Protein 1ZXU (pdb70)

Radius of gyration: 14.44 Å; Cα contacts (8 Å, |Δi|>4): 363; chains: 1; bounding box: 29×38×40 Å

Sequence (160 aa):
GGVVVDPKYCAPYPIDAIVRKDGNFVITDVNGNLLFKVKEPVFGLHDKRVLLDGSGTPVVTLREDRWQVFRGGSTDQRDLLYTVKRTKLDVFLGHNKDKRCDFRVKGSWLERSCVVYAGESDAIVAQHRKGKDNFSVTVYPNVDYAFIASLVVILDDVNR

Secondary structure (DSSP, 8-state):
---SS-GGGB-SS-B--EE-----EEEE-TTS-EEEEEE-SSTT--SEEEEE-TTS-EEEEEE--EEEEEETT---GGGEEEEEE---EEEEETT------SEEEES-TTTT--EEEETTT--EEE--B--B-SB--PBPTTSBHHHHHHHHHHHHHHH-

CATH classification: 2.40.160.200

Nearest PDB structures (foldseek):
  1zxu-assembly1_A  TM=1.006E+00  e=1.203E-30  Arabidopsis thaliana
  5e9u-assembly1_D  TM=3.400E-01  e=1.538E-01  Streptococcus gordonii
  7vfn-assembly2_C  TM=2.938E-01  e=3.466E-01  Staphylococcus aureus subsp. aureus USA300
  7vfm-assembly2_C  TM=3.103E-01  e=2.867E+00  Staphylococcus aureus subsp. aureus USA300
  8r54-assembly1_A  TM=3.069E-01  e=4.190E+00  Mus musculus

B-factor: mean 24.68, std 11.82, range [9.69, 70.12]

GO terms:
  GO:0005829 cytosol (C, HDA)
  GO:0005886 plasma membrane (C, HDA)
  GO:0019904 protein domain specific binding (F, IPI)

Structure (mmCIF, N/CA/C/O backbone):
data_1ZXU
#
_entry.id   1ZXU
#
_cell.length_a   41.066
_cell.length_b   57.499
_cell.length_c   75.359
_cell.angle_alpha   90.00
_cell.angle_beta   90.00
_cell.angle_gamma   90.00
#
_symmetry.space_group_name_H-M   'P 21 21 21'
#
loop_
_entity.id
_entity.type
_entity.pdbx_description
1 polymer 'At5g01750 protein'
2 non-polymer 1,2-ETHANEDIOL
3 water water
#
loop_
_atom_site.group_PDB
_atom_site.id
_atom_site.type_symbol
_atom_site.label_atom_id
_atom_site.label_alt_id
_atom_site.label_comp_id
_atom_site.label_asym_id
_atom_site.label_entity_id
_atom_site.label_seq_id
_atom_site.pdbx_PDB_ins_code
_atom_site.Cartn_x
_atom_site.Cartn_y
_atom_site.Cartn_z
_atom_site.occupancy
_atom_site.B_iso_or_equiv
_atom_site.auth_seq_id
_atom_site.auth_comp_id
_atom_site.auth_asym_id
_atom_site.auth_atom_id
_atom_site.pdbx_PDB_model_num
ATOM 1 N N . GLY A 1 24 ? 17.567 -8.796 15.049 1.00 35.46 24 GLY A N 1
ATOM 2 C CA . GLY A 1 24 ? 16.193 -8.846 14.482 1.00 34.83 24 GLY A CA 1
ATOM 3 C C . GLY A 1 24 ? 15.892 -7.658 13.589 1.00 35.37 24 GLY A C 1
ATOM 4 O O . GLY A 1 24 ? 14.724 -7.418 13.243 1.00 34.71 24 GLY A O 1
ATOM 5 N N . GLY A 1 25 ? 16.933 -6.912 13.218 1.00 34.40 25 GLY A N 1
ATOM 6 C CA . GLY A 1 25 ? 16.750 -5.711 12.396 1.00 34.16 25 GLY A CA 1
ATOM 7 C C . GLY A 1 25 ? 17.009 -5.927 10.900 1.00 33.62 25 GLY A C 1
ATOM 8 O O . GLY A 1 25 ? 16.689 -5.059 10.086 1.00 33.35 25 GLY A O 1
ATOM 9 N N . VAL A 1 26 ? 17.601 -7.056 10.550 1.00 31.40 26 VAL A N 1
ATOM 10 C CA . VAL A 1 26 ? 18.054 -7.313 9.175 1.00 31.19 26 VAL A CA 1
ATOM 11 C C . VAL A 1 26 ? 16.966 -8.092 8.440 1.00 27.36 26 VAL A C 1
ATOM 12 O O . VAL A 1 26 ? 16.459 -9.107 8.945 1.00 27.11 26 VAL A O 1
ATOM 16 N N . VAL A 1 27 ? 16.597 -7.611 7.249 1.00 22.53 27 VAL A N 1
ATOM 17 C CA . VAL A 1 27 ? 15.490 -8.208 6.509 1.00 21.01 27 VAL A CA 1
ATOM 18 C C . VAL A 1 27 ? 15.903 -8.431 5.041 1.00 19.31 27 VAL A C 1
ATOM 19 O O . VAL A 1 27 ? 15.742 -9.547 4.490 1.00 20.77 27 VAL A O 1
ATOM 23 N N . VAL A 1 28 ? 16.468 -7.397 4.458 1.00 16.67 28 VAL A N 1
ATOM 24 C CA . VAL A 1 28 ? 16.851 -7.431 3.046 1.00 16.87 28 VAL A CA 1
ATOM 25 C C . VAL A 1 28 ? 18.303 -7.852 2.929 1.00 19.17 28 VAL A C 1
ATOM 26 O O . VAL A 1 28 ? 18.632 -8.826 2.192 1.00 20.88 28 VAL A O 1
ATOM 30 N N . ASP A 1 29 ? 19.150 -7.150 3.669 1.00 18.95 29 ASP A N 1
ATOM 31 C CA . ASP A 1 29 ? 20.618 -7.349 3.629 1.00 22.40 29 ASP A CA 1
ATOM 32 C C . ASP A 1 29 ? 21.248 -6.602 4.803 1.00 21.71 29 ASP A C 1
ATOM 33 O O . ASP A 1 29 ? 20.964 -5.420 5.026 1.00 19.71 29 ASP A O 1
ATOM 38 N N . PRO A 1 30 ? 22.168 -7.264 5.533 1.00 24.58 30 PRO A N 1
ATOM 39 C CA . PRO A 1 30 ? 22.834 -6.541 6.629 1.00 25.02 30 PRO A CA 1
ATOM 40 C C . PRO A 1 30 ? 23.575 -5.259 6.226 1.00 23.36 30 PRO A C 1
ATOM 41 O O . PRO A 1 30 ? 23.805 -4.411 7.072 1.00 23.67 30 PRO A O 1
ATOM 45 N N . LYS A 1 31 ? 23.924 -5.079 4.954 1.00 24.03 31 LYS A N 1
ATOM 46 C CA . LYS A 1 31 ? 24.568 -3.846 4.528 1.00 24.35 31 LYS A CA 1
ATOM 47 C C . LYS A 1 31 ? 23.665 -2.597 4.626 1.00 26.12 31 LYS A C 1
ATOM 48 O O . LYS A 1 31 ? 24.150 -1.462 4.564 1.00 24.74 31 LYS A O 1
ATOM 54 N N . TYR A 1 32 ? 22.360 -2.831 4.810 1.00 21.52 32 TYR A N 1
ATOM 55 C CA . TYR A 1 32 ? 21.424 -1.724 4.954 1.00 22.45 32 TYR A CA 1
ATOM 56 C C . TYR A 1 32 ? 21.133 -1.436 6.419 1.00 22.54 32 TYR A C 1
ATOM 57 O O . TYR A 1 32 ? 20.151 -0.811 6.747 1.00 20.65 32 TYR A O 1
ATOM 66 N N . CYS A 1 33 ? 22.020 -1.848 7.316 1.00 23.71 33 CYS A N 1
ATOM 67 C CA . CYS A 1 33 ? 21.806 -1.625 8.757 1.00 24.37 33 CYS A CA 1
ATOM 68 C C . CYS A 1 33 ? 22.921 -0.737 9.278 1.00 28.73 33 CYS A C 1
ATOM 69 O O . CYS A 1 33 ? 24.021 -1.221 9.508 1.00 31.32 33 CYS A O 1
ATOM 72 N N . ALA A 1 34 ? 22.660 0.562 9.395 1.00 29.69 34 ALA A N 1
ATOM 73 C CA . ALA A 1 34 ? 23.644 1.567 9.868 1.00 30.46 34 ALA A CA 1
ATOM 74 C C . ALA A 1 34 ? 23.623 1.732 11.394 1.00 30.79 34 ALA A C 1
ATOM 75 O O . ALA A 1 34 ? 22.600 1.520 12.029 1.00 29.84 34 ALA A O 1
ATOM 77 N N . PRO A 1 35 ? 24.772 2.105 12.005 1.00 31.89 35 PRO A N 1
ATOM 78 C CA . PRO A 1 35 ? 24.909 2.271 13.454 1.00 32.37 35 PRO A CA 1
ATOM 79 C C . PRO A 1 35 ? 24.356 3.573 14.024 1.00 31.68 35 PRO A C 1
ATOM 80 O O . PRO A 1 35 ? 24.386 3.767 15.246 1.00 35.29 35 PRO A O 1
ATOM 84 N N . TYR A 1 36 ? 23.883 4.467 13.157 1.00 30.11 36 TYR A N 1
ATOM 85 C CA . TYR A 1 36 ? 23.271 5.718 13.603 1.00 29.55 36 TYR A CA 1
ATOM 86 C C . TYR A 1 36 ? 21.870 5.777 12.958 1.00 26.02 36 TYR A C 1
ATOM 87 O O . TYR A 1 36 ? 21.630 5.092 11.949 1.00 22.77 36 TYR A O 1
ATOM 96 N N . PRO A 1 37 ? 20.974 6.580 13.539 1.00 27.09 37 PRO A N 1
ATOM 97 C CA . PRO A 1 37 ? 19.702 6.864 12.834 1.00 25.51 37 PRO A CA 1
ATOM 98 C C . PRO A 1 37 ? 19.904 7.567 11.509 1.00 24.86 37 PRO A C 1
ATOM 99 O O . PRO A 1 37 ? 20.804 8.404 11.345 1.00 25.04 37 PRO A O 1
ATOM 103 N N . ILE A 1 38 ? 19.047 7.240 10.544 1.00 20.71 38 ILE A N 1
ATOM 104 C CA . ILE A 1 38 ? 19.046 7.823 9.210 1.00 21.18 38 ILE A CA 1
ATOM 105 C C . ILE A 1 38 ? 17.633 8.340 8.965 1.00 20.89 38 ILE A C 1
ATOM 106 O O . ILE A 1 38 ? 16.677 7.612 9.280 1.00 22.93 38 ILE A O 1
ATOM 111 N N . ASP A 1 39 ? 17.491 9.554 8.432 1.00 18.91 39 ASP A N 1
ATOM 112 C CA . ASP A 1 39 ? 16.169 10.110 8.079 1.00 17.46 39 ASP A CA 1
ATOM 113 C C . ASP A 1 39 ? 16.056 10.004 6.579 1.00 19.87 39 ASP A C 1
ATOM 114 O O . ASP A 1 39 ? 16.992 10.380 5.883 1.00 22.90 39 ASP A O 1
ATOM 127 N N . ALA A 1 41 ? 13.585 10.571 2.946 1.00 13.03 41 ALA A N 1
ATOM 128 C CA . ALA A 1 41 ? 12.474 11.385 2.483 1.00 12.32 41 ALA A CA 1
ATOM 129 C C . ALA A 1 41 ? 12.237 11.089 1.005 1.00 13.30 41 ALA A C 1
ATOM 130 O O . ALA A 1 41 ? 13.142 10.543 0.348 1.00 14.95 41 ALA A O 1
ATOM 132 N N . ILE A 1 42 ? 11.050 11.430 0.496 1.00 12.80 42 ILE A N 1
ATOM 133 C CA . ILE A 1 42 ? 10.669 11.231 -0.913 1.00 12.08 42 ILE A CA 1
ATOM 134 C C . ILE A 1 42 ? 10.858 12.545 -1.681 1.00 15.58 42 ILE A C 1
ATOM 135 O O . ILE A 1 42 ? 10.471 13.650 -1.222 1.00 15.14 42 ILE A O 1
ATOM 140 N N . VAL A 1 43 ? 11.512 12.419 -2.830 1.00 13.64 43 VAL A N 1
ATOM 141 C CA . VAL A 1 43 ? 11.621 13.531 -3.788 1.00 14.99 43 VAL A CA 1
ATOM 142 C C . VAL A 1 43 ? 10.975 13.076 -5.108 1.00 16.40 43 VAL A C 1
ATOM 143 O O . VAL A 1 43 ? 11.290 11.985 -5.646 1.00 16.19 43 VAL A O 1
ATOM 147 N N . ARG A 1 44 ? 10.057 13.907 -5.616 1.00 16.67 44 ARG A N 1
ATOM 148 C CA . ARG A 1 44 ? 9.307 13.589 -6.843 1.00 20.41 44 ARG A CA 1
ATOM 149 C C . ARG A 1 44 ? 9.596 14.589 -7.940 1.00 23.10 44 ARG A C 1
ATOM 150 O O . ARG A 1 44 ? 9.960 15.718 -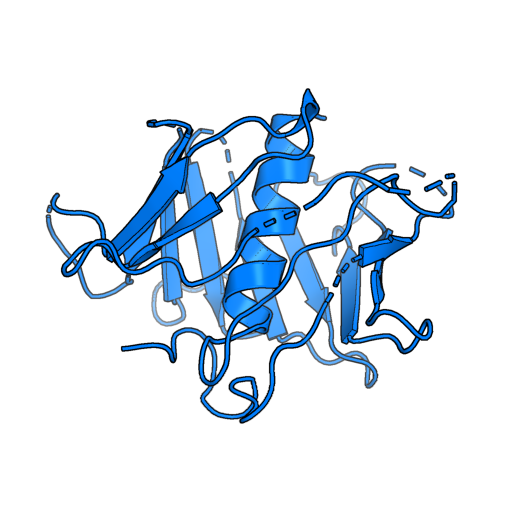7.644 1.00 23.54 44 ARG A O 1
ATOM 158 N N . LYS A 1 45 ? 9.399 14.175 -9.186 1.00 24.91 45 LYS A N 1
ATOM 159 C CA . LYS A 1 45 ? 9.479 15.132 -10.317 1.00 30.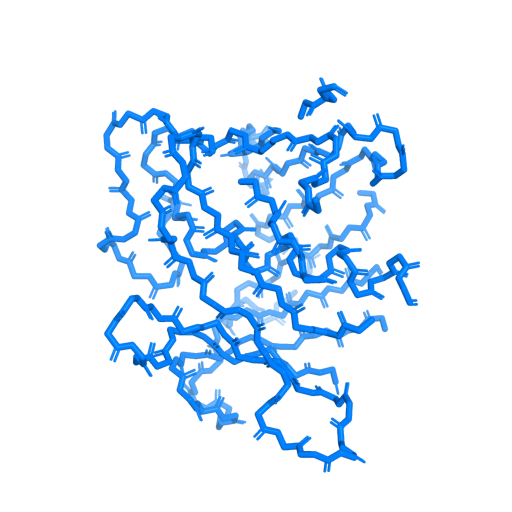16 45 LYS A CA 1
ATOM 160 C C . LYS A 1 45 ? 8.135 15.801 -10.537 1.00 30.13 45 LYS A C 1
ATOM 161 O O . LYS A 1 45 ? 7.075 15.189 -10.354 1.00 32.47 45 LYS A O 1
ATOM 167 N N . ASP A 1 51 ? 1.861 8.921 -9.740 1.00 45.16 51 ASP A N 1
ATOM 168 C CA . ASP A 1 51 ? 2.903 8.242 -10.514 1.00 43.96 51 ASP A CA 1
ATOM 169 C C . ASP A 1 51 ? 3.905 7.503 -9.626 1.00 41.04 51 ASP A C 1
ATOM 170 O O . ASP A 1 51 ? 4.481 8.071 -8.677 1.00 41.36 51 ASP A O 1
ATOM 175 N N . GLY A 1 52 ? 4.117 6.235 -9.969 1.00 37.70 52 GLY A N 1
ATOM 176 C CA . GLY A 1 52 ? 4.912 5.318 -9.168 1.00 33.06 52 GLY A CA 1
ATOM 177 C C . GLY A 1 52 ? 6.405 5.601 -9.115 1.00 29.85 52 GLY A C 1
ATOM 178 O O . GLY A 1 52 ? 7.137 4.844 -8.457 1.00 27.95 52 GLY A O 1
ATOM 179 N N . ASN A 1 53 ? 6.876 6.639 -9.823 1.00 25.48 53 ASN A N 1
ATOM 180 C CA . ASN A 1 53 ? 8.314 6.932 -9.870 1.00 21.99 53 ASN A CA 1
ATOM 181 C C . ASN A 1 53 ? 8.726 8.111 -9.013 1.00 22.11 53 ASN A C 1
ATOM 182 O O . ASN A 1 53 ? 8.181 9.235 -9.113 1.00 23.26 53 ASN A O 1
ATOM 187 N N . PHE A 1 54 ? 9.722 7.871 -8.172 1.00 16.62 54 PHE A N 1
ATOM 188 C CA . PHE A 1 54 ? 10.238 8.912 -7.288 1.00 15.98 54 PHE A CA 1
ATOM 189 C C . PHE A 1 54 ? 11.550 8.411 -6.710 1.00 14.86 54 PHE A C 1
ATOM 190 O O . PHE A 1 54 ? 11.956 7.319 -7.047 1.00 15.11 54 PHE A O 1
ATOM 198 N N . VAL A 1 55 ? 12.238 9.247 -5.955 1.00 12.24 55 VAL A N 1
ATOM 199 C CA . VAL A 1 55 ? 13.509 8.871 -5.344 1.00 13.08 55 VAL A CA 1
ATOM 200 C C . VAL A 1 55 ? 13.397 8.979 -3.832 1.00 15.04 55 VAL A C 1
ATOM 201 O O . VAL A 1 55 ? 12.631 9.809 -3.312 1.00 15.69 55 VAL A O 1
ATOM 205 N N . ILE A 1 56 ? 14.151 8.143 -3.116 1.00 12.97 56 ILE A N 1
ATOM 206 C CA . ILE A 1 56 ? 14.159 8.276 -1.638 1.00 10.96 56 ILE A CA 1
ATOM 207 C C . ILE A 1 56 ? 15.570 8.741 -1.313 1.00 13.30 56 ILE A C 1
ATOM 208 O O . ILE A 1 56 ? 16.534 8.108 -1.753 1.00 14.18 56 ILE A O 1
ATOM 213 N N . THR A 1 57 ? 15.697 9.823 -0.548 1.00 13.10 57 THR A N 1
ATOM 214 C CA . THR A 1 57 ? 17.037 10.421 -0.272 1.00 14.70 57 THR A CA 1
ATOM 215 C C . THR A 1 57 ? 17.243 10.423 1.228 1.00 15.86 57 THR A C 1
ATOM 216 O O . THR A 1 57 ? 16.278 10.227 1.977 1.00 16.05 57 THR A O 1
ATOM 220 N N . ASP A 1 58 ? 18.476 10.631 1.674 1.00 13.36 58 ASP A N 1
ATOM 221 C CA . ASP A 1 58 ? 18.673 11.019 3.043 1.00 17.81 58 ASP A CA 1
ATOM 222 C C . ASP A 1 58 ? 18.339 12.520 3.226 1.00 20.50 58 ASP A C 1
ATOM 223 O O . ASP A 1 58 ? 17.921 13.204 2.266 1.00 19.34 58 ASP A O 1
ATOM 228 N N . VAL A 1 59 ? 18.527 13.025 4.445 1.00 23.93 59 VAL A N 1
ATOM 229 C CA . VAL A 1 59 ? 18.214 14.443 4.768 1.00 26.59 59 VAL A CA 1
ATOM 230 C C . VAL A 1 59 ? 18.936 15.477 3.930 1.00 26.08 59 VAL A C 1
ATOM 231 O O . VAL A 1 59 ? 18.411 16.586 3.675 1.00 27.69 59 VAL A O 1
ATOM 235 N N . ASN A 1 60 ? 20.125 15.107 3.493 1.00 23.12 60 ASN A N 1
ATOM 236 C CA . ASN A 1 60 ? 21.022 15.995 2.770 1.00 24.12 60 ASN A CA 1
ATOM 237 C C . ASN A 1 60 ? 20.851 15.868 1.258 1.00 22.89 60 ASN A C 1
ATOM 238 O O . ASN A 1 60 ? 21.653 16.405 0.485 1.00 26.90 60 ASN A O 1
ATOM 243 N N . GLY A 1 61 ? 19.860 15.107 0.819 1.00 18.97 61 GLY A N 1
ATOM 244 C CA . GLY A 1 61 ? 19.581 14.952 -0.595 1.00 18.05 61 GLY A CA 1
ATOM 245 C C . GLY A 1 61 ? 20.340 13.854 -1.328 1.00 16.32 61 GLY A C 1
ATOM 246 O O . GLY A 1 61 ? 20.178 13.683 -2.532 1.00 17.67 61 GLY A O 1
ATOM 247 N N . ASN A 1 62 ? 21.111 13.054 -0.587 1.00 14.91 62 ASN A N 1
ATOM 248 C CA . ASN A 1 62 ? 21.836 11.942 -1.182 1.00 13.39 62 ASN A CA 1
ATOM 249 C C . ASN A 1 62 ? 20.899 10.820 -1.549 1.00 14.64 62 ASN A C 1
ATOM 250 O O . ASN A 1 62 ? 20.137 10.355 -0.701 1.00 13.42 62 ASN A O 1
ATOM 255 N N . LEU A 1 63 ? 20.960 10.342 -2.794 1.00 14.26 63 LEU A N 1
ATOM 256 C CA . LEU A 1 63 ? 20.061 9.240 -3.227 1.00 14.14 63 LEU A CA 1
ATOM 257 C C . LEU A 1 63 ? 20.345 7.980 -2.445 1.00 15.21 63 LEU A C 1
ATOM 258 O O . LEU A 1 63 ? 21.508 7.539 -2.341 1.00 15.15 63 LEU A O 1
ATOM 263 N N . LEU A 1 64 ? 19.284 7.406 -1.876 1.00 13.46 64 LEU A N 1
ATOM 264 C CA . LEU A 1 64 ? 19.357 6.080 -1.284 1.00 14.69 64 LEU A CA 1
ATOM 265 C C . LEU A 1 64 ? 18.755 5.072 -2.255 1.00 13.72 64 LEU A C 1
ATOM 266 O O . LEU A 1 64 ? 19.399 4.008 -2.510 1.00 15.16 64 LEU A O 1
ATOM 271 N N . PHE A 1 65 ? 17.525 5.318 -2.763 1.00 12.55 65 PHE A N 1
ATOM 272 C CA . PHE A 1 65 ? 16.901 4.406 -3.771 1.00 12.26 65 PHE A CA 1
ATOM 273 C C . PHE A 1 65 ? 16.150 5.179 -4.847 1.00 13.09 65 PHE A C 1
ATOM 274 O O . PHE A 1 65 ? 15.563 6.228 -4.554 1.00 15.85 65 PHE A O 1
ATOM 282 N N . LYS A 1 66 ? 16.204 4.700 -6.083 1.00 11.47 66 LYS A N 1
ATOM 283 C CA . LYS A 1 66 ? 15.248 5.132 -7.068 1.00 11.48 66 LYS A CA 1
ATOM 284 C C . LYS A 1 66 ? 14.122 4.147 -7.083 1.00 12.93 66 LYS A C 1
ATOM 285 O O . LYS A 1 66 ? 14.345 2.910 -6.976 1.00 15.78 66 LYS A O 1
ATOM 291 N N . VAL A 1 67 ? 12.924 4.689 -7.104 1.00 12.67 67 VAL A N 1
ATOM 292 C CA . VAL A 1 67 ? 11.759 3.845 -7.117 1.00 11.31 67 VAL A CA 1
ATOM 293 C C . VAL A 1 67 ? 11.071 3.971 -8.453 1.00 14.53 67 VAL A C 1
ATOM 294 O O . VAL A 1 67 ? 10.742 5.095 -8.868 1.00 14.50 67 VAL A O 1
ATOM 298 N N . LYS A 1 68 ? 10.886 2.830 -9.116 1.00 15.03 68 LYS A N 1
ATOM 299 C CA . LYS A 1 68 ? 10.185 2.903 -10.415 1.00 16.84 68 LYS A CA 1
ATOM 300 C C . LYS A 1 68 ? 9.342 1.722 -10.750 1.00 15.78 68 LYS A C 1
ATOM 301 O O . LYS A 1 68 ? 9.556 0.633 -10.238 1.00 14.24 68 LYS A O 1
ATOM 307 N N . GLU A 1 69 ? 8.363 1.939 -11.640 1.00 15.82 69 GLU A N 1
ATOM 308 C CA . GLU A 1 69 ? 7.634 0.803 -12.238 1.00 15.81 69 GLU A CA 1
ATOM 309 C C . GLU A 1 69 ? 8.544 0.343 -13.404 1.00 15.85 69 GLU A C 1
ATOM 310 O O . GLU A 1 69 ? 8.871 1.146 -14.275 1.00 17.03 69 GLU A O 1
ATOM 316 N N . PRO A 1 70 ? 9.024 -0.904 -13.363 1.00 16.62 70 PRO A N 1
ATOM 317 C CA . PRO A 1 70 ? 10.065 -1.358 -14.328 1.00 13.88 70 PRO A CA 1
ATOM 318 C C . PRO A 1 70 ? 9.514 -1.500 -15.748 1.00 15.12 70 PRO A C 1
ATOM 319 O O . PRO A 1 70 ? 10.328 -1.432 -16.711 1.00 17.16 70 PRO A O 1
ATOM 323 N N . VAL A 1 71 ? 8.204 -1.705 -15.857 1.00 14.59 71 VAL A N 1
ATOM 324 C CA . VAL A 1 71 ? 7.610 -1.928 -17.203 1.00 15.77 71 VAL A CA 1
ATOM 325 C C . VAL A 1 71 ? 6.467 -0.980 -17.477 1.00 17.97 71 VAL A C 1
ATOM 326 O O . VAL A 1 71 ? 5.563 -0.800 -16.665 1.00 17.89 71 VAL A O 1
ATOM 330 N N . PHE A 1 72 ? 6.530 -0.346 -18.647 1.00 15.61 72 PHE A N 1
ATOM 331 C CA . PHE A 1 72 ? 5.526 0.610 -19.067 1.00 19.55 72 PHE A CA 1
ATOM 332 C C . PHE A 1 72 ? 4.132 -0.045 -19.210 1.00 18.87 72 PHE A C 1
ATOM 333 O O . PHE A 1 72 ? 3.996 -1.152 -19.725 1.00 22.19 72 PHE A O 1
ATOM 341 N N . GLY A 1 73 ? 3.102 0.634 -18.743 1.00 24.78 73 GLY A N 1
ATOM 342 C CA . GLY A 1 73 ? 1.714 0.130 -18.858 1.00 25.94 73 GLY A CA 1
ATOM 343 C C . GLY A 1 73 ? 1.343 -1.097 -18.029 1.00 30.74 73 GLY A C 1
ATOM 344 O O . GLY A 1 73 ? 0.261 -1.706 -18.240 1.00 30.53 73 GLY A O 1
ATOM 345 N N . LEU A 1 74 ? 2.242 -1.473 -17.109 1.00 29.85 74 LEU A N 1
ATOM 346 C CA . LEU A 1 74 ? 1.976 -2.499 -16.107 1.00 30.88 74 LEU A CA 1
ATOM 347 C C . LEU A 1 74 ? 2.178 -1.782 -14.785 1.00 31.61 74 LEU A C 1
ATOM 348 O O . LEU A 1 74 ? 3.164 -1.101 -14.595 1.00 34.26 74 LEU A O 1
ATOM 353 N N . HIS A 1 75 ? 1.244 -1.934 -13.856 1.00 31.85 75 HIS A N 1
ATOM 354 C CA . HIS A 1 75 ? 1.284 -1.146 -12.650 1.00 31.80 75 HIS A CA 1
ATOM 355 C C . HIS A 1 75 ? 1.347 -2.021 -11.396 1.00 30.69 75 HIS A C 1
ATOM 356 O O . HIS A 1 75 ? 1.194 -1.514 -10.300 1.00 33.80 75 HIS A O 1
ATOM 363 N N . ASP A 1 76 ? 1.625 -3.302 -11.577 1.00 27.00 76 ASP A N 1
ATOM 364 C CA . ASP A 1 76 ? 1.564 -4.262 -10.491 1.00 27.08 76 ASP A CA 1
ATOM 365 C C . ASP A 1 76 ? 2.932 -4.415 -9.773 1.00 24.35 76 ASP A C 1
ATOM 366 O O . ASP A 1 76 ? 3.035 -5.141 -8.804 1.00 22.92 76 ASP A O 1
ATOM 371 N N . LYS A 1 77 ? 3.979 -3.771 -10.289 1.00 22.48 77 LYS A N 1
ATOM 372 C CA . LYS A 1 77 ? 5.348 -4.076 -9.826 1.00 19.25 77 LYS A CA 1
ATOM 373 C C . LYS A 1 77 ? 6.081 -2.752 -9.640 1.00 18.10 77 LYS A C 1
ATOM 374 O O . LYS A 1 77 ? 5.922 -1.824 -10.440 1.00 19.19 77 LYS A O 1
ATOM 380 N N . ARG A 1 78 ? 6.904 -2.658 -8.584 1.00 15.99 78 ARG A N 1
ATOM 381 C CA . ARG A 1 78 ? 7.796 -1.549 -8.470 1.00 15.00 78 ARG A CA 1
ATOM 382 C C . ARG A 1 78 ? 9.141 -2.154 -8.104 1.00 15.68 78 ARG A C 1
ATOM 383 O O . ARG A 1 78 ? 9.182 -3.158 -7.428 1.00 17.42 78 ARG A O 1
ATOM 391 N N . VAL A 1 79 ? 10.217 -1.520 -8.525 1.00 12.02 79 VAL A N 1
ATOM 392 C CA . VAL A 1 79 ? 11.546 -1.911 -8.064 1.00 12.63 79 VAL A CA 1
ATOM 393 C C . VAL A 1 79 ? 12.245 -0.745 -7.343 1.00 12.74 79 VAL A C 1
ATOM 394 O O . VAL A 1 79 ? 12.039 0.417 -7.683 1.00 14.13 79 VAL A O 1
ATOM 398 N N . LEU A 1 80 ? 13.012 -1.067 -6.312 1.00 11.45 80 LEU A N 1
ATOM 399 C CA . LEU A 1 80 ? 13.912 -0.113 -5.618 1.00 11.78 80 LEU A CA 1
ATOM 400 C C . LEU A 1 80 ? 15.297 -0.392 -6.125 1.00 14.54 80 LEU A C 1
ATOM 401 O O . LEU A 1 80 ? 15.777 -1.534 -5.985 1.00 16.99 80 LEU A O 1
ATOM 406 N N . LEU A 1 81 ? 15.919 0.606 -6.752 1.00 12.76 81 LEU A N 1
ATOM 407 C CA . LEU A 1 81 ? 17.289 0.478 -7.291 1.00 12.90 81 LEU A CA 1
ATOM 408 C C . LEU A 1 81 ? 18.220 1.228 -6.405 1.00 14.60 81 LEU A C 1
ATOM 409 O O . LEU A 1 81 ? 17.864 2.273 -5.875 1.00 16.10 81 LEU A O 1
ATOM 414 N N . ASP A 1 82 ? 19.429 0.727 -6.234 1.00 15.17 82 ASP A N 1
ATOM 415 C CA . ASP A 1 82 ? 20.424 1.586 -5.544 1.00 16.84 82 ASP A CA 1
ATOM 416 C C . ASP A 1 82 ? 21.045 2.675 -6.487 1.00 19.41 82 ASP A C 1
ATOM 417 O O . ASP A 1 82 ? 20.606 2.851 -7.620 1.00 21.20 82 ASP A O 1
ATOM 422 N N . GLY A 1 83 ? 21.994 3.464 -5.976 1.00 23.31 83 GLY A N 1
ATOM 423 C CA . GLY A 1 83 ? 22.632 4.533 -6.777 1.00 26.89 83 GLY A CA 1
ATOM 424 C C . GLY A 1 83 ? 23.392 4.078 -8.024 1.00 30.14 83 GLY A C 1
ATOM 425 O O . GLY A 1 83 ? 23.589 4.866 -8.963 1.00 30.87 83 GLY A O 1
ATOM 426 N N . SER A 1 84 ? 23.755 2.790 -8.060 1.00 30.49 84 SER A N 1
ATOM 427 C CA . SER A 1 84 ? 24.443 2.204 -9.196 1.00 32.22 84 SER A CA 1
ATOM 428 C C . SER A 1 84 ? 23.440 1.658 -10.224 1.00 31.96 84 SER A C 1
ATOM 429 O O . SER A 1 84 ? 23.809 1.247 -11.320 1.00 31.67 84 SER A O 1
ATOM 432 N N . GLY A 1 85 ? 22.156 1.690 -9.882 1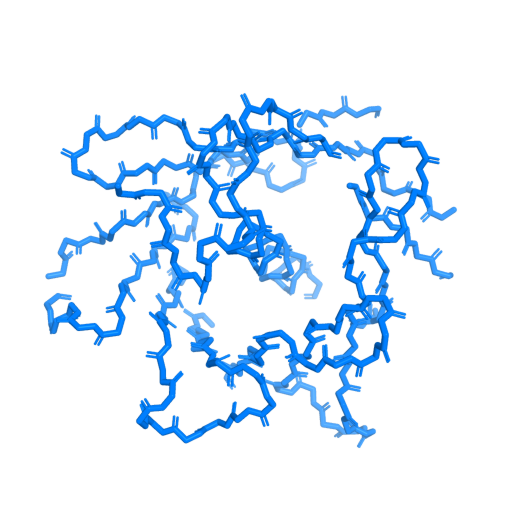.00 27.23 85 GLY A N 1
ATOM 433 C CA . GLY A 1 85 ? 21.134 1.213 -10.776 1.00 25.73 85 GLY A CA 1
ATOM 434 C C . GLY A 1 85 ? 20.807 -0.272 -10.582 1.00 22.25 85 GLY A C 1
ATOM 435 O O . GLY A 1 85 ? 20.057 -0.850 -11.390 1.00 24.04 85 GLY A O 1
ATOM 436 N N . THR A 1 86 ? 21.354 -0.868 -9.526 1.00 19.48 86 THR A N 1
ATOM 437 C CA . THR A 1 86 ? 21.165 -2.309 -9.254 1.00 18.16 86 THR A CA 1
ATOM 438 C C . THR A 1 86 ? 19.871 -2.499 -8.452 1.00 17.88 86 THR A C 1
ATOM 439 O O . THR A 1 86 ? 19.692 -1.801 -7.434 1.00 17.46 86 THR A O 1
ATOM 443 N N . PRO A 1 87 ? 19.005 -3.418 -8.887 1.00 16.45 87 PRO A N 1
ATOM 444 C CA . PRO A 1 87 ? 17.796 -3.711 -8.090 1.00 15.72 87 PRO A CA 1
ATOM 445 C C . PRO A 1 87 ? 18.121 -4.210 -6.714 1.00 14.69 87 PRO A C 1
ATOM 446 O O . PRO A 1 87 ? 18.946 -5.132 -6.560 1.00 16.29 87 PRO A O 1
ATOM 450 N N . VAL A 1 88 ? 17.438 -3.646 -5.700 1.00 11.80 88 VAL A N 1
ATOM 451 C CA . VAL A 1 88 ? 17.635 -4.062 -4.344 1.00 11.44 88 VAL A CA 1
ATOM 452 C C . VAL A 1 88 ? 16.483 -5.022 -3.945 1.00 11.84 88 VAL A C 1
ATOM 453 O O . VAL A 1 88 ? 16.712 -6.117 -3.386 1.00 13.88 88 VAL A O 1
ATOM 457 N N . VAL A 1 89 ? 15.262 -4.516 -4.146 1.00 11.07 89 VAL A N 1
ATOM 458 C CA . VAL A 1 89 ? 14.082 -5.391 -4.012 1.00 10.99 89 VAL A CA 1
ATOM 459 C C . VAL A 1 89 ? 13.059 -5.083 -5.111 1.00 11.24 89 VAL A C 1
ATOM 460 O O . VAL A 1 89 ? 13.052 -3.991 -5.695 1.00 11.79 89 VAL A O 1
ATOM 464 N N . THR A 1 90 ? 12.196 -6.068 -5.350 1.00 11.51 90 THR A N 1
ATOM 465 C CA . THR A 1 90 ? 11.024 -5.901 -6.269 1.00 11.53 90 THR A CA 1
ATOM 466 C C . THR A 1 90 ? 9.763 -6.121 -5.443 1.00 11.78 90 THR A C 1
ATOM 467 O O . THR A 1 90 ? 9.710 -7.076 -4.671 1.00 13.06 90 THR A O 1
ATOM 471 N N . LEU A 1 91 ? 8.824 -5.192 -5.565 1.00 12.19 91 LEU A N 1
ATOM 472 C CA . LEU A 1 91 ? 7.491 -5.345 -4.867 1.00 11.83 91 LEU A CA 1
ATOM 473 C C . LEU A 1 91 ? 6.485 -5.723 -5.935 1.00 15.02 91 LEU A C 1
ATOM 474 O O . LEU A 1 91 ? 6.459 -5.088 -7.017 1.00 16.07 91 LEU A O 1
ATOM 479 N N . ARG A 1 92 ? 5.652 -6.709 -5.642 1.00 14.11 92 ARG A N 1
ATOM 480 C CA . ARG A 1 92 ? 4.606 -7.109 -6.596 1.00 17.94 92 ARG A CA 1
ATOM 481 C C . ARG A 1 92 ? 3.290 -7.113 -5.853 1.00 19.60 92 ARG A C 1
ATOM 482 O O . ARG A 1 92 ? 3.179 -7.686 -4.776 1.00 18.06 92 ARG A O 1
ATOM 490 N N . GLU A 1 93 ? 2.299 -6.450 -6.421 1.00 24.37 93 GLU A N 1
ATOM 491 C CA . GLU A 1 93 ? 0.945 -6.572 -5.874 1.00 29.72 93 GLU A CA 1
ATOM 492 C C . GLU A 1 93 ? 0.350 -7.767 -6.573 1.00 34.69 93 GLU A C 1
ATOM 493 O O . GLU A 1 93 ? 0.216 -7.732 -7.809 1.00 35.79 93 GLU A O 1
ATOM 499 N N . ASP A 1 100 ? -4.436 -5.076 -1.588 1.00 31.28 100 ASP A N 1
ATOM 500 C CA . ASP A 1 100 ? -4.331 -5.324 -0.160 1.00 28.89 100 ASP A CA 1
ATOM 501 C C . ASP A 1 100 ? -3.261 -6.356 0.257 1.00 24.06 100 ASP A C 1
ATOM 502 O O . ASP A 1 100 ? -3.202 -6.819 1.404 1.00 23.34 100 ASP A O 1
ATOM 507 N N . ARG A 1 101 ? -2.426 -6.765 -0.705 1.00 21.09 101 ARG A N 1
ATOM 508 C CA . ARG A 1 101 ? -1.427 -7.770 -0.433 1.00 20.01 101 ARG A CA 1
ATOM 509 C C . ARG A 1 101 ? -0.236 -7.538 -1.380 1.00 20.12 101 ARG A C 1
ATOM 510 O O . ARG A 1 101 ? -0.440 -7.404 -2.591 1.00 22.11 101 ARG A O 1
ATOM 518 N N . TRP A 1 102 ? 0.978 -7.468 -0.827 1.00 15.99 102 TRP A N 1
ATOM 519 C CA . TRP A 1 102 ? 2.226 -7.243 -1.643 1.00 13.69 102 TRP A CA 1
ATOM 520 C C . TRP A 1 102 ? 3.201 -8.311 -1.258 1.00 15.91 102 TRP A C 1
ATOM 521 O O . TRP A 1 102 ? 3.263 -8.703 -0.078 1.00 16.50 102 TRP A O 1
ATOM 532 N N . GLN A 1 103 ? 3.964 -8.816 -2.236 1.00 15.14 103 GLN A N 1
ATOM 533 C CA . GLN A 1 103 ? 5.145 -9.618 -1.853 1.00 16.25 103 GLN A CA 1
ATOM 534 C C . GLN A 1 103 ? 6.384 -8.861 -2.304 1.00 14.13 103 GLN A C 1
ATOM 535 O O . GLN A 1 103 ? 6.349 -8.143 -3.303 1.00 15.28 103 GLN A O 1
ATOM 541 N N . VAL A 1 104 ? 7.470 -9.057 -1.568 1.00 13.08 104 VAL A N 1
ATOM 542 C CA . VAL A 1 104 ? 8.669 -8.279 -1.823 1.00 11.38 104 VAL A CA 1
ATOM 543 C C . VAL A 1 104 ? 9.746 -9.350 -1.929 1.00 11.74 104 VAL A C 1
ATOM 544 O O . VAL A 1 104 ? 9.874 -10.226 -1.039 1.00 12.38 104 VAL A O 1
ATOM 548 N N . PHE A 1 105 ? 10.507 -9.222 -3.021 1.00 11.94 105 PHE A N 1
ATOM 549 C CA . PHE A 1 105 ? 11.507 -10.230 -3.435 1.00 12.11 105 PHE A CA 1
ATOM 550 C C . PHE A 1 105 ? 12.873 -9.610 -3.463 1.00 12.07 105 PHE A C 1
ATOM 551 O O . PHE A 1 105 ? 13.013 -8.412 -3.697 1.00 11.88 105 PHE A O 1
ATOM 559 N N . ARG A 1 106 ? 13.871 -10.433 -3.244 1.00 12.77 106 ARG A N 1
ATOM 560 C CA . ARG A 1 106 ? 15.284 -10.027 -3.433 1.00 14.75 106 ARG A CA 1
ATOM 561 C C . ARG A 1 106 ? 15.581 -9.584 -4.854 1.00 14.18 106 ARG A C 1
ATOM 562 O O . ARG A 1 106 ? 15.240 -10.271 -5.817 1.00 15.16 106 ARG A O 1
ATOM 570 N N . GLY A 1 107 ? 16.256 -8.444 -4.974 1.00 12.30 107 GLY A N 1
ATOM 571 C CA . GLY A 1 107 ? 16.796 -7.995 -6.268 1.00 15.17 107 GLY A CA 1
ATOM 572 C C . GLY A 1 107 ? 15.744 -7.744 -7.304 1.00 16.63 107 GLY A C 1
ATOM 573 O O . GLY A 1 107 ? 14.681 -7.141 -6.975 1.00 16.61 107 GLY A O 1
ATOM 574 N N . GLY A 1 108 ? 16.016 -8.150 -8.547 1.00 15.98 108 GLY A N 1
ATOM 575 C CA . GLY A 1 108 ? 15.082 -7.960 -9.620 1.00 17.62 108 GLY A CA 1
ATOM 576 C C . GLY A 1 108 ? 14.209 -9.167 -9.884 1.00 18.71 108 GLY A C 1
ATOM 577 O O . GLY A 1 108 ? 13.740 -9.363 -10.985 1.00 27.12 108 GLY A O 1
ATOM 578 N N . SER A 1 109 ? 13.941 -9.963 -8.876 1.00 20.60 109 SER A N 1
ATOM 579 C CA . SER A 1 109 ? 13.240 -11.221 -9.060 1.00 19.97 109 SER A CA 1
ATOM 580 C C . SER A 1 109 ? 11.766 -11.124 -8.674 1.00 21.25 109 SER A C 1
ATOM 581 O O . SER A 1 109 ? 11.409 -10.276 -7.856 1.00 20.53 109 SER A O 1
ATOM 584 N N . THR A 1 110 ? 10.918 -12.001 -9.236 1.00 20.21 110 THR A N 1
ATOM 585 C CA . THR A 1 110 ? 9.605 -12.284 -8.640 1.00 20.16 110 THR A CA 1
ATOM 586 C C . THR A 1 110 ? 9.440 -13.812 -8.419 1.00 19.21 110 THR A C 1
ATOM 587 O O . THR A 1 110 ? 8.298 -14.338 -8.272 1.00 19.14 110 THR A O 1
ATOM 591 N N . ASP A 1 111 ? 10.573 -14.533 -8.351 1.00 17.63 111 ASP A N 1
ATOM 592 C CA . ASP A 1 111 ? 10.552 -15.965 -8.107 1.00 19.10 111 ASP A CA 1
ATOM 593 C C . ASP A 1 111 ? 10.266 -16.219 -6.632 1.00 19.15 111 ASP A C 1
ATOM 594 O O . ASP A 1 111 ? 10.812 -15.558 -5.739 1.00 17.56 111 ASP A O 1
ATOM 599 N N . GLN A 1 112 ? 9.441 -17.227 -6.361 1.00 20.24 112 GLN A N 1
ATOM 600 C CA . GLN A 1 112 ? 9.021 -17.515 -5.010 1.00 20.92 112 GLN A CA 1
ATOM 601 C C . GLN A 1 112 ? 10.221 -17.815 -4.121 1.00 19.58 112 GLN A C 1
ATOM 602 O O . GLN A 1 112 ? 10.192 -17.510 -2.948 1.00 18.31 112 GLN A O 1
ATOM 608 N N . ARG A 1 113 ? 11.272 -18.430 -4.685 1.00 19.57 113 ARG A N 1
ATOM 609 C CA . ARG A 1 113 ? 12.451 -18.737 -3.885 1.00 20.10 113 ARG A CA 1
ATOM 610 C C . ARG A 1 113 ? 13.120 -17.437 -3.388 1.00 19.99 113 ARG A C 1
ATOM 611 O O . ARG A 1 113 ? 13.916 -17.487 -2.432 1.00 20.91 113 ARG A O 1
ATOM 619 N N . ASP A 1 114 ? 12.850 -16.318 -4.066 1.00 16.42 114 ASP A N 1
ATOM 620 C CA . ASP A 1 114 ? 13.490 -15.034 -3.649 1.00 13.21 114 ASP A CA 1
ATOM 621 C C . ASP A 1 114 ? 12.596 -14.177 -2.746 1.00 15.45 114 ASP A C 1
ATOM 622 O O . ASP A 1 114 ? 12.887 -13.029 -2.475 1.00 12.52 114 ASP A O 1
ATOM 627 N N . LEU A 1 115 ? 11.519 -14.769 -2.262 1.00 15.93 115 LEU A N 1
ATOM 628 C CA . LEU A 1 115 ? 10.576 -14.025 -1.418 1.00 14.89 115 LEU A CA 1
ATOM 629 C C . LEU A 1 115 ? 11.224 -13.608 -0.060 1.00 15.67 115 LEU A C 1
ATOM 630 O O . LEU A 1 115 ? 11.758 -14.504 0.740 1.00 18.34 115 LEU A O 1
ATOM 635 N N . LEU A 1 116 ? 11.159 -12.333 0.227 1.00 13.56 116 LEU A N 1
ATOM 636 C CA . LEU A 1 116 ? 11.691 -11.809 1.477 1.00 12.77 116 LEU A CA 1
ATOM 637 C C . LEU A 1 116 ? 10.572 -11.637 2.519 1.00 13.97 116 LEU A C 1
ATOM 638 O O . LEU A 1 116 ? 10.764 -11.968 3.704 1.00 15.58 116 LEU A O 1
ATOM 643 N N . TYR A 1 117 ? 9.453 -11.073 2.087 1.00 14.10 117 TYR A N 1
ATOM 644 C CA . TYR A 1 117 ? 8.297 -10.912 3.046 1.00 14.20 117 TYR A CA 1
ATOM 645 C C . TYR A 1 117 ? 7.052 -10.565 2.270 1.00 13.08 117 TYR A C 1
ATOM 646 O O . TYR A 1 117 ? 7.102 -10.181 1.084 1.00 13.28 117 TYR A O 1
ATOM 655 N N . THR A 1 118 ? 5.913 -10.762 2.952 1.00 12.68 118 THR A N 1
ATOM 656 C CA . THR A 1 118 ? 4.593 -10.416 2.398 1.00 14.20 118 THR A CA 1
ATOM 657 C C . THR A 1 118 ? 4.003 -9.368 3.315 1.00 12.65 118 THR A C 1
ATOM 658 O O . THR A 1 118 ? 4.207 -9.396 4.534 1.00 15.40 118 THR A O 1
ATOM 662 N N . VAL A 1 119 ? 3.284 -8.419 2.724 1.00 12.80 119 VAL A N 1
ATOM 663 C CA . VAL A 1 119 ? 2.701 -7.309 3.484 1.00 13.42 119 VAL A CA 1
ATOM 664 C C . VAL A 1 119 ? 1.209 -7.369 3.204 1.00 15.10 119 VAL A C 1
ATOM 665 O O . VAL A 1 119 ? 0.804 -7.477 2.049 1.00 15.46 119 VAL A O 1
ATOM 669 N N . LYS A 1 120 ? 0.410 -7.337 4.259 1.00 15.60 120 LYS A N 1
ATOM 670 C CA . LYS A 1 120 ? -1.038 -7.386 4.103 1.00 16.96 120 LYS A CA 1
ATOM 671 C C . LYS A 1 120 ? -1.625 -6.101 4.669 1.00 17.09 120 LYS A C 1
ATOM 672 O O . LYS A 1 120 ? -1.231 -5.626 5.757 1.00 17.33 120 LYS A O 1
ATOM 678 N N . ARG A 1 121 ? -2.632 -5.586 4.001 1.00 17.94 121 ARG A N 1
ATOM 679 C CA . ARG A 1 121 ? -3.240 -4.368 4.517 1.00 22.35 121 ARG A CA 1
ATOM 680 C C . ARG A 1 121 ? -4.156 -4.742 5.675 1.00 26.36 121 ARG A C 1
ATOM 681 O O . ARG A 1 121 ? -4.933 -5.710 5.530 1.00 30.80 121 ARG A O 1
ATOM 689 N N . THR A 1 129 ? -2.199 -2.059 12.980 1.00 43.82 129 THR A N 1
ATOM 690 C CA . THR A 1 129 ? -3.377 -1.356 12.471 1.00 42.47 129 THR A CA 1
ATOM 691 C C . THR A 1 129 ? -3.410 -1.128 10.960 1.00 39.48 129 THR A C 1
ATOM 692 O O . THR A 1 129 ? -4.407 -1.448 10.352 1.00 42.50 129 THR A O 1
ATOM 696 N N . LYS A 1 130 ? -2.337 -0.653 10.328 1.00 33.45 130 LYS A N 1
ATOM 697 C CA . LYS A 1 130 ? -2.417 -0.313 8.911 1.00 29.76 130 LYS A CA 1
ATOM 698 C C . LYS A 1 130 ? -1.846 -1.428 7.965 1.00 26.35 130 LYS A C 1
ATOM 699 O O . LYS A 1 130 ? -2.478 -1.790 6.953 1.00 25.81 130 LYS A O 1
ATOM 705 N N . LEU A 1 131 ? -0.644 -1.920 8.287 1.00 18.03 131 LEU A N 1
ATOM 706 C CA . LEU A 1 131 ? -0.002 -2.965 7.481 1.00 13.88 131 LEU A CA 1
ATOM 707 C C . LEU A 1 131 ? 0.639 -4.023 8.441 1.00 14.17 131 LEU A C 1
ATOM 708 O O . LEU A 1 131 ? 1.221 -3.676 9.460 1.00 16.49 131 LEU A O 1
ATOM 713 N N . ASP A 1 132 ? 0.530 -5.302 8.096 1.00 13.61 132 ASP A N 1
ATOM 714 C CA . ASP A 1 132 ? 1.232 -6.388 8.798 1.00 11.96 132 ASP A CA 1
ATOM 715 C C . ASP A 1 132 ? 2.227 -7.014 7.846 1.00 14.17 132 ASP A C 1
ATOM 716 O O . ASP A 1 132 ? 1.891 -7.275 6.682 1.00 14.28 132 ASP A O 1
ATOM 721 N N . VAL A 1 133 ? 3.433 -7.255 8.355 1.00 12.92 133 VAL A N 1
ATOM 722 C CA . VAL A 1 133 ? 4.487 -7.835 7.549 1.00 11.99 133 VAL A CA 1
ATOM 723 C C . VAL A 1 133 ? 4.831 -9.206 8.069 1.00 12.37 133 VAL A C 1
ATOM 724 O O . VAL A 1 133 ? 5.094 -9.366 9.267 1.00 12.58 133 VAL A O 1
ATOM 728 N N . PHE A 1 134 ? 4.923 -10.159 7.165 1.00 14.35 134 PHE A N 1
ATOM 729 C CA . PHE A 1 134 ? 5.292 -11.569 7.481 1.00 13.41 134 PHE A CA 1
ATOM 730 C C . PHE A 1 134 ? 6.524 -11.960 6.696 1.00 13.61 134 PHE A C 1
ATOM 731 O O . PHE A 1 134 ? 6.498 -11.953 5.474 1.00 15.20 134 PHE A O 1
ATOM 739 N N . LEU A 1 135 ? 7.606 -12.306 7.393 1.00 12.82 135 LEU A N 1
ATOM 740 C CA . LEU A 1 135 ? 8.806 -12.725 6.674 1.00 15.57 135 LEU A CA 1
ATOM 741 C C . LEU A 1 135 ? 8.542 -14.005 5.877 1.00 17.07 135 LEU A C 1
ATOM 742 O O . LEU A 1 135 ? 7.637 -14.792 6.235 1.00 17.90 135 LEU A O 1
ATOM 747 N N . GLY A 1 136 ? 9.325 -14.209 4.825 1.00 19.46 136 GLY A N 1
ATOM 748 C CA . GLY A 1 136 ? 9.111 -15.317 3.887 1.00 21.45 136 GLY A CA 1
ATOM 749 C C . GLY A 1 136 ? 9.002 -16.681 4.569 1.00 23.44 136 GLY A C 1
ATOM 750 O O . GLY A 1 136 ? 8.233 -17.530 4.097 1.00 25.18 136 GLY A O 1
ATOM 751 N N . HIS A 1 137 ? 9.730 -16.895 5.678 1.00 24.04 137 HIS A N 1
ATOM 752 C CA . HIS A 1 137 ? 9.753 -18.197 6.382 1.00 28.68 137 HIS A CA 1
ATOM 753 C C . HIS A 1 137 ? 8.655 -18.325 7.421 1.00 27.28 137 HIS A C 1
ATOM 754 O O . HIS A 1 137 ? 8.550 -19.351 8.123 1.00 27.32 137 HIS A O 1
ATOM 761 N N . ASN A 1 138 ? 7.858 -17.269 7.574 1.00 23.43 138 ASN A N 1
ATOM 762 C CA . ASN A 1 138 ? 6.798 -17.259 8.550 1.00 22.76 138 ASN A CA 1
ATOM 763 C C . ASN A 1 138 ? 5.563 -17.861 7.899 1.00 25.68 138 ASN A C 1
ATOM 764 O O . ASN A 1 138 ? 4.797 -17.168 7.235 1.00 26.55 138 ASN A O 1
ATOM 769 N N . LYS A 1 139 ? 5.354 -19.155 8.122 1.00 29.82 139 LYS A N 1
ATOM 770 C CA . LYS A 1 139 ? 4.271 -19.855 7.441 1.00 36.90 139 LYS A CA 1
ATOM 771 C C . LYS A 1 139 ? 2.912 -19.579 8.099 1.00 38.24 139 LYS A C 1
ATOM 772 O O . LYS A 1 139 ? 1.887 -19.933 7.545 1.00 40.37 139 LYS A O 1
ATOM 778 N N . ASP A 1 140 ? 2.888 -18.907 9.248 1.00 38.86 140 ASP A N 1
ATOM 779 C CA . ASP A 1 140 ? 1.634 -18.715 9.980 1.00 41.45 140 ASP A CA 1
ATOM 780 C C . ASP A 1 140 ? 1.133 -17.268 10.068 1.00 41.21 140 ASP A C 1
ATOM 781 O O . ASP A 1 140 ? 1.431 -16.387 9.243 1.00 38.55 140 ASP A O 1
ATOM 786 N N . LYS A 1 142 ? -0.196 -16.815 12.272 1.00 42.27 142 LYS A N 1
ATOM 787 C CA . LYS A 1 142 ? -0.203 -15.457 11.679 1.00 41.80 142 LYS A CA 1
ATOM 788 C C . LYS A 1 142 ? 0.040 -14.398 12.742 1.00 41.25 142 LYS A C 1
ATOM 789 O O . LYS A 1 142 ? -0.763 -13.461 12.881 1.00 44.34 142 LYS A O 1
ATOM 795 N N . ARG A 1 143 ? 1.113 -14.586 13.514 1.00 39.88 143 ARG A N 1
ATOM 796 C CA . ARG A 1 143 ? 1.748 -13.510 14.212 1.00 36.65 143 ARG A CA 1
ATOM 797 C C . ARG A 1 143 ? 2.540 -12.783 13.112 1.00 32.08 143 ARG A C 1
ATOM 798 O O . ARG A 1 143 ? 3.293 -13.417 12.394 1.00 27.37 143 ARG A O 1
ATOM 806 N N . CYS A 1 144 ? 2.370 -11.475 12.965 1.00 28.47 144 CYS A N 1
ATOM 807 C CA . CYS A 1 144 ? 3.263 -10.782 12.018 1.00 23.55 144 CYS A CA 1
ATOM 808 C C . CYS A 1 144 ? 4.615 -10.540 12.643 1.00 21.18 144 CYS A C 1
ATOM 809 O O . CYS A 1 144 ? 4.785 -10.528 13.882 1.00 24.86 144 CYS A O 1
ATOM 812 N N . ASP A 1 145 ? 5.619 -10.324 11.787 1.00 15.05 145 ASP A N 1
ATOM 813 C CA . ASP A 1 145 ? 6.965 -9.981 12.219 1.00 14.40 145 ASP A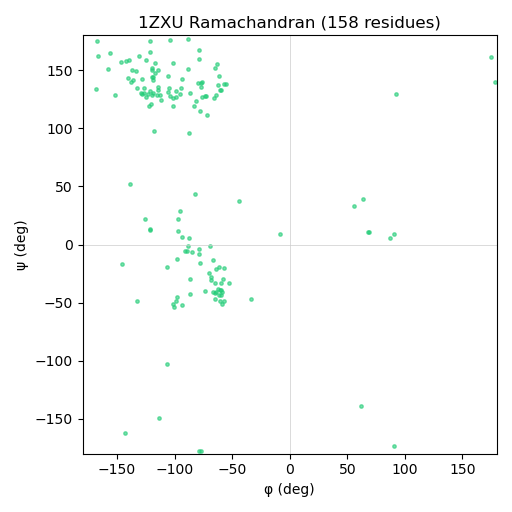 CA 1
ATOM 814 C C . ASP A 1 145 ? 7.205 -8.484 12.433 1.00 15.43 145 ASP A C 1
ATOM 815 O O . ASP A 1 145 ? 8.032 -8.080 13.258 1.00 15.84 145 ASP A O 1
ATOM 820 N N . PHE A 1 146 ? 6.485 -7.674 11.678 1.00 12.99 146 PHE A N 1
ATOM 821 C CA . PHE A 1 146 ? 6.480 -6.204 11.901 1.00 11.90 146 PHE A CA 1
ATOM 822 C C . PHE A 1 146 ? 5.067 -5.707 11.667 1.00 12.75 146 PHE A C 1
ATOM 823 O O . PHE A 1 146 ? 4.282 -6.307 10.869 1.00 14.25 146 PHE A O 1
ATOM 831 N N . ARG A 1 147 ? 4.758 -4.542 12.236 1.00 13.13 147 ARG A N 1
ATOM 832 C CA . ARG A 1 147 ? 3.472 -3.912 11.946 1.00 15.52 147 ARG A CA 1
ATOM 833 C C . ARG A 1 147 ? 3.678 -2.415 11.716 1.00 16.37 147 ARG A C 1
ATOM 834 O O . ARG A 1 147 ? 4.576 -1.796 12.300 1.00 15.84 147 ARG A O 1
ATOM 842 N N . VAL A 1 148 ? 2.826 -1.830 10.897 1.00 13.67 148 VAL A N 1
ATOM 8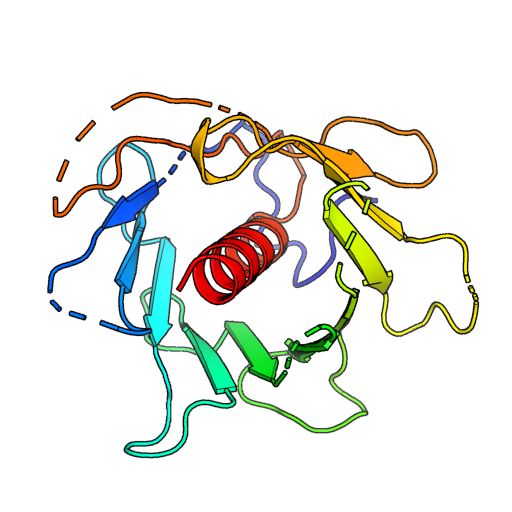43 C CA . VAL A 1 148 ? 2.839 -0.377 10.752 1.00 12.16 148 VAL A CA 1
ATOM 844 C C . VAL A 1 148 ? 1.507 0.179 11.277 1.00 15.20 148 VAL A C 1
ATOM 845 O O . VAL A 1 148 ? 0.435 -0.302 10.896 1.00 18.25 148 VAL A O 1
ATOM 849 N N . LYS A 1 149 ? 1.601 1.162 12.161 1.00 16.47 149 LYS A N 1
ATOM 850 C CA . LYS A 1 149 ? 0.413 1.842 12.716 1.00 18.06 149 LYS A CA 1
ATOM 851 C C . LYS A 1 149 ? 0.514 3.327 12.398 1.00 19.29 149 LYS A C 1
ATOM 852 O O . LYS A 1 149 ? 1.492 3.784 11.826 1.00 17.13 149 LYS A O 1
ATOM 858 N N . GLY A 1 150 ? -0.524 4.096 12.733 1.00 20.54 150 GLY A N 1
ATOM 859 C CA . GLY A 1 150 ? -0.456 5.551 12.520 1.00 20.88 150 GLY A CA 1
ATOM 860 C C . GLY A 1 150 ? -0.999 5.877 11.147 1.00 23.22 150 GLY A C 1
ATOM 861 O O . GLY A 1 150 ? -1.492 4.993 10.456 1.00 26.43 150 GLY A O 1
ATOM 862 N N . SER A 1 151 ? -0.882 7.133 10.735 1.00 21.81 151 SER A N 1
ATOM 863 C CA . SER A 1 151 ? -1.553 7.594 9.499 1.00 21.97 151 SER A CA 1
ATOM 864 C C . SER A 1 151 ? -0.616 8.235 8.476 1.00 21.45 151 SER A C 1
ATOM 865 O O . SER A 1 151 ? 0.120 9.133 8.825 1.00 20.09 151 SER A O 1
ATOM 868 N N . TRP A 1 152 ? -0.658 7.744 7.227 1.00 22.21 152 TRP A N 1
ATOM 869 C CA . TRP A 1 152 ? 0.108 8.328 6.129 1.00 22.81 152 TRP A CA 1
ATOM 870 C C . TRP A 1 152 ? -0.250 9.782 5.967 1.00 23.61 152 TRP A C 1
ATOM 871 O O . TRP A 1 152 ? 0.623 10.632 5.883 1.00 22.22 152 TRP A O 1
ATOM 882 N N . LEU A 1 153 ? -1.545 10.073 5.934 1.00 22.33 153 LEU A N 1
ATOM 883 C CA . LEU A 1 153 ? -1.959 11.455 5.678 1.00 25.35 153 LEU A CA 1
ATOM 884 C C . LEU A 1 153 ? -1.612 12.419 6.830 1.00 22.58 153 LEU A C 1
ATOM 885 O O . LEU A 1 153 ? -1.331 13.597 6.582 1.00 27.83 153 LEU A O 1
ATOM 890 N N . GLU A 1 154 ? -1.538 11.923 8.063 1.00 22.01 154 GLU A N 1
ATOM 891 C CA . GLU A 1 154 ? -1.073 12.736 9.198 1.00 25.29 154 GLU A CA 1
ATOM 892 C C . GLU A 1 154 ? 0.464 12.764 9.370 1.00 24.42 154 GLU A C 1
ATOM 893 O O . GLU A 1 154 ? 1.021 13.535 10.174 1.00 23.51 154 GLU A O 1
ATOM 899 N N . ARG A 1 155 ? 1.158 11.957 8.560 1.00 21.72 155 ARG A N 1
ATOM 900 C CA . ARG A 1 155 ? 2.624 11.834 8.665 1.00 17.47 155 ARG A CA 1
ATOM 901 C C . ARG A 1 155 ? 3.039 11.248 10.017 1.00 17.93 155 ARG A C 1
ATOM 902 O O . ARG A 1 155 ? 4.089 11.638 10.571 1.00 18.76 155 ARG A O 1
ATOM 910 N N . SER A 1 156 ? 2.249 10.271 10.480 1.00 16.71 156 SER A N 1
ATOM 911 C CA . SER A 1 156 ? 2.493 9.697 11.801 1.00 19.07 156 SER A CA 1
ATOM 912 C C . SER A 1 156 ? 2.752 8.203 11.847 1.00 18.07 156 SER A C 1
ATOM 913 O O . SER A 1 156 ? 2.738 7.601 12.955 1.00 17.96 156 SER A O 1
ATOM 916 N N . CYS A 1 157 ? 2.982 7.592 10.696 1.00 17.04 157 CYS A N 1
ATOM 917 C CA . CYS A 1 157 ? 3.266 6.158 10.639 1.00 14.28 157 CYS A CA 1
ATOM 918 C C . CYS A 1 157 ? 4.426 5.768 11.516 1.00 14.83 157 CYS A C 1
ATOM 919 O O . CYS A 1 157 ? 5.431 6.466 11.584 1.00 15.41 157 CYS A O 1
ATOM 922 N N . VAL A 1 158 ? 4.250 4.648 12.187 1.00 13.04 158 VAL A N 1
ATOM 923 C CA . VAL A 1 158 ? 5.294 4.091 13.054 1.00 13.42 158 VAL A CA 1
ATOM 924 C C . VAL A 1 158 ? 5.373 2.615 12.672 1.00 13.96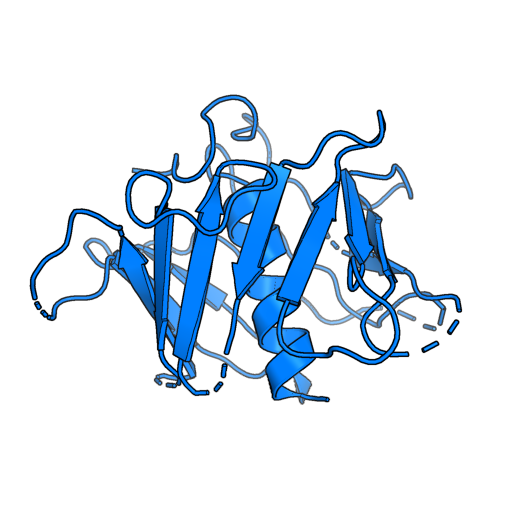 158 VAL A C 1
ATOM 925 O O . VAL A 1 158 ? 4.343 1.950 12.522 1.00 14.28 158 VAL A O 1
ATOM 929 N N . VAL A 1 159 ? 6.596 2.111 12.511 1.00 11.00 159 VAL A N 1
ATOM 930 C CA . VAL A 1 159 ? 6.808 0.695 12.245 1.00 10.75 159 VAL A CA 1
ATOM 931 C C . VAL A 1 159 ? 7.342 0.058 13.544 1.00 11.41 159 VAL A C 1
ATOM 932 O O . VAL A 1 159 ? 8.336 0.554 14.119 1.00 12.59 159 VAL A O 1
ATOM 936 N N . TYR A 1 160 ? 6.709 -1.073 13.922 1.00 14.10 160 TYR A N 1
ATOM 937 C CA . TYR A 1 160 ? 7.094 -1.823 15.131 1.00 13.43 160 TYR A CA 1
ATOM 938 C C . TYR A 1 160 ? 7.573 -3.204 14.787 1.00 15.58 160 TYR A C 1
ATOM 939 O O . TYR A 1 160 ? 7.061 -3.811 13.809 1.00 14.11 160 TYR A O 1
ATOM 948 N N . ALA A 1 161 ? 8.522 -3.721 15.589 1.00 16.95 161 ALA A N 1
ATOM 949 C CA . ALA A 1 161 ? 8.941 -5.123 15.536 1.00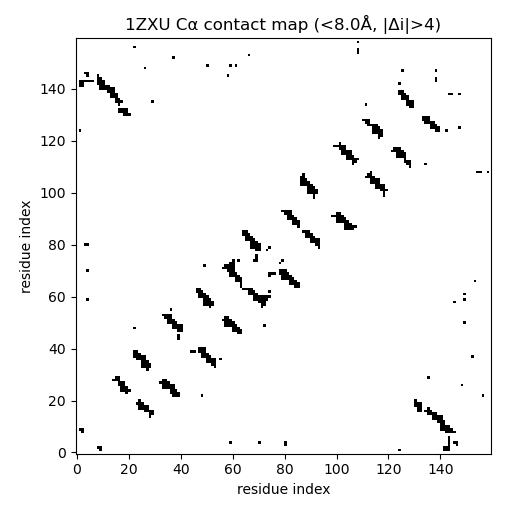 19.12 161 ALA A CA 1
ATOM 950 C C . ALA A 1 161 ? 7.849 -5.911 16.253 1.00 23.62 161 ALA A C 1
ATOM 951 O O . ALA A 1 161 ? 7.322 -5.484 17.291 1.00 24.63 161 ALA A O 1
ATOM 953 N N . GLY A 1 162 ? 7.445 -7.028 15.668 1.00 26.87 162 GLY A N 1
ATOM 954 C CA . GLY A 1 162 ? 6.277 -7.764 16.154 1.00 29.72 162 GLY A CA 1
ATOM 955 C C . GLY A 1 162 ? 6.496 -8.321 17.568 1.00 37.23 162 GLY A C 1
ATOM 956 O O . GLY A 1 162 ? 5.628 -8.174 18.436 1.00 39.61 162 GLY A O 1
ATOM 957 N N . GLU A 1 163 ? 7.646 -8.953 17.795 1.00 40.23 163 GLU A N 1
ATOM 958 C CA . GLU A 1 163 ? 7.841 -9.829 18.973 1.00 44.71 163 GLU A CA 1
ATOM 959 C C . GLU A 1 163 ? 8.316 -9.108 20.231 1.00 45.59 163 GLU A C 1
ATOM 960 O O . GLU A 1 163 ? 8.647 -9.755 21.237 1.00 47.72 163 GLU A O 1
ATOM 966 N N . SER A 1 164 ? 8.383 -7.784 20.155 1.00 43.84 164 SER A N 1
ATOM 967 C CA . SER A 1 164 ? 8.888 -6.952 21.251 1.00 41.19 164 SER A CA 1
ATOM 968 C C . SER A 1 164 ? 8.120 -5.652 21.261 1.00 37.97 164 SER A C 1
ATOM 969 O O . SER A 1 164 ? 8.125 -4.906 22.260 1.00 37.92 164 SER A O 1
ATOM 972 N N . ASP A 1 165 ? 7.459 -5.394 20.139 1.00 30.90 165 ASP A N 1
ATOM 973 C CA . ASP A 1 165 ? 6.800 -4.131 19.865 1.00 30.31 165 ASP A CA 1
ATOM 974 C C . ASP A 1 165 ? 7.757 -2.926 19.981 1.00 25.38 165 ASP A C 1
ATOM 975 O O . ASP A 1 165 ? 7.314 -1.836 20.342 1.00 26.12 165 ASP A O 1
ATOM 980 N N . ALA A 1 166 ? 9.024 -3.131 19.633 1.00 21.57 166 ALA A N 1
ATOM 981 C CA . ALA A 1 166 ? 10.040 -2.060 19.645 1.00 16.89 166 ALA A CA 1
ATOM 982 C C . ALA A 1 166 ? 9.773 -1.218 18.382 1.00 17.32 166 ALA A C 1
ATOM 983 O O . ALA A 1 166 ? 9.507 -1.793 17.339 1.00 16.68 166 ALA A O 1
ATOM 985 N N . ILE A 1 167 ? 9.861 0.086 18.492 1.00 12.89 167 ILE A N 1
ATOM 986 C CA . ILE A 1 167 ? 9.756 0.972 17.263 1.00 12.91 167 ILE A CA 1
ATOM 987 C C . ILE A 1 167 ? 11.057 0.829 16.477 1.00 13.95 167 ILE A C 1
ATOM 988 O O . ILE A 1 167 ? 12.148 0.991 17.015 1.00 12.55 167 ILE A O 1
ATOM 993 N N . VAL A 1 168 ? 10.921 0.524 15.168 1.00 11.82 168 VAL A N 1
ATOM 994 C CA . VAL A 1 168 ? 12.079 0.451 14.283 1.00 12.26 168 VAL A CA 1
ATOM 995 C C . VAL A 1 168 ? 12.182 1.644 13.311 1.00 11.78 168 VAL A C 1
ATOM 996 O O . VAL A 1 168 ? 13.252 1.885 12.775 1.00 11.91 168 VAL A O 1
ATOM 1000 N N . ALA A 1 169 ? 11.066 2.332 13.108 1.00 11.29 169 ALA A N 1
ATOM 1001 C CA . ALA A 1 169 ? 11.052 3.542 12.276 1.00 10.71 169 ALA A CA 1
ATOM 1002 C C . ALA A 1 169 ? 9.881 4.419 12.611 1.00 10.97 169 ALA A C 1
ATOM 1003 O O . ALA A 1 169 ? 8.823 3.920 13.011 1.00 13.44 169 ALA A O 1
ATOM 1005 N N . GLN A 1 170 ? 10.076 5.704 12.408 1.00 11.32 170 GLN A N 1
ATOM 1006 C CA . GLN A 1 170 ? 9.030 6.667 12.758 1.00 13.30 170 GLN A CA 1
ATOM 1007 C C . GLN A 1 170 ? 8.952 7.826 11.747 1.00 14.44 170 GLN A C 1
ATOM 1008 O O . GLN A 1 170 ? 9.961 8.460 11.484 1.00 14.45 170 GLN A O 1
ATOM 1022 N N . HIS A 1 172 ? 7.781 11.639 10.595 1.00 15.82 172 HIS A N 1
ATOM 1023 C CA . HIS A 1 172 ? 7.613 12.999 11.195 1.00 19.60 172 HIS A CA 1
ATOM 1024 C C . HIS A 1 172 ? 7.174 13.937 10.101 1.00 18.74 172 HIS A C 1
ATOM 1025 O O . HIS A 1 172 ? 7.690 13.855 8.997 1.00 18.76 172 HIS A O 1
ATOM 1032 N N . ARG A 1 173 ? 6.242 14.834 10.412 1.00 19.42 173 ARG A N 1
ATOM 1033 C CA . ARG A 1 173 ? 5.785 15.823 9.435 1.00 22.27 173 ARG A CA 1
ATOM 1034 C C . ARG A 1 173 ? 6.801 16.922 9.380 1.00 24.57 173 ARG A C 1
ATOM 1035 O O . ARG A 1 173 ? 7.318 17.318 10.423 1.00 25.30 173 ARG A O 1
ATOM 1043 N N . LYS A 1 174 ? 7.086 17.407 8.163 1.00 24.82 174 LYS A N 1
ATOM 1044 C CA . LYS A 1 174 ? 7.905 18.605 7.909 1.00 27.61 174 LYS A CA 1
ATOM 1045 C C . LYS A 1 174 ? 7.010 19.770 7.455 1.00 30.23 174 LYS A C 1
ATOM 1046 O O . LYS A 1 174 ? 5.908 19.584 6.906 1.00 29.33 174 LYS A O 1
ATOM 1052 N N . GLY A 1 183 ? 9.480 19.500 -5.194 1.00 31.42 183 GLY A N 1
ATOM 1053 C CA . GLY A 1 183 ? 8.915 18.175 -5.199 1.00 28.36 183 GLY A CA 1
ATOM 1054 C C . GLY A 1 183 ? 9.388 17.319 -4.017 1.00 26.20 183 GLY A C 1
ATOM 1055 O O . GLY A 1 183 ? 9.597 16.121 -4.175 1.00 24.84 183 GLY A O 1
ATOM 1056 N N . LYS A 1 184 ? 9.551 17.925 -2.843 1.00 24.00 184 LYS A N 1
ATOM 1057 C CA . LYS A 1 184 ? 9.858 17.138 -1.617 1.00 24.71 184 LYS A CA 1
ATOM 1058 C C . LYS A 1 184 ? 8.569 16.917 -0.818 1.00 20.12 184 LYS A C 1
ATOM 1059 O O . LYS A 1 184 ? 7.874 17.876 -0.496 1.00 20.17 184 LYS A O 1
ATOM 1065 N N . ASP A 1 185 ? 8.240 15.659 -0.473 1.00 14.30 185 ASP A N 1
ATOM 1066 C CA . ASP A 1 185 ? 7.082 15.392 0.403 1.00 15.06 185 ASP A CA 1
ATOM 1067 C C . ASP A 1 185 ? 7.347 15.990 1.783 1.00 15.76 185 ASP A C 1
ATOM 1068 O O . ASP A 1 185 ? 8.512 16.140 2.206 1.00 17.26 185 ASP A O 1
ATOM 1073 N N . ASN A 1 186 ? 6.252 16.345 2.455 1.00 15.32 186 ASN A N 1
ATOM 1074 C CA . ASN A 1 186 ? 6.348 17.037 3.734 1.00 17.03 186 ASN A CA 1
ATOM 1075 C C . ASN A 1 186 ? 6.577 16.104 4.925 1.00 16.15 186 ASN A C 1
ATOM 1076 O O . ASN A 1 186 ? 5.914 16.240 5.954 1.00 19.63 186 ASN A O 1
ATOM 1081 N N . PHE A 1 187 ? 7.465 15.129 4.783 1.00 14.34 187 PHE A N 1
ATOM 1082 C CA . PHE A 1 187 ? 7.770 14.311 5.931 1.00 14.16 187 PHE A CA 1
ATOM 1083 C C . PHE A 1 187 ? 9.141 13.692 5.779 1.00 14.13 187 PHE A C 1
ATOM 1084 O O . PHE A 1 187 ? 9.725 13.684 4.678 1.00 14.93 187 PHE A O 1
ATOM 1092 N N . SER A 1 188 ? 9.653 13.176 6.895 1.00 13.80 188 SER A N 1
ATOM 1093 C CA . SER A 1 188 ? 10.799 12.267 6.803 1.00 12.46 188 SER A CA 1
ATOM 1094 C C . SER A 1 188 ? 10.513 11.053 7.619 1.00 12.97 188 SER A C 1
ATOM 1095 O O . SER A 1 188 ? 9.557 11.044 8.398 1.00 14.34 188 SER A O 1
ATOM 1098 N N . VAL A 1 189 ? 11.273 9.981 7.360 1.00 11.02 189 VAL A N 1
ATOM 1099 C CA . VAL A 1 189 ? 11.096 8.787 8.168 1.00 11.61 189 VAL A CA 1
ATOM 1100 C C . VAL A 1 189 ? 12.458 8.508 8.842 1.00 13.50 189 VAL A C 1
ATOM 1101 O O . VAL A 1 189 ? 13.444 8.326 8.176 1.00 14.45 189 VAL A O 1
ATOM 1105 N N . THR A 1 190 ? 12.471 8.487 10.171 1.00 12.13 190 THR A N 1
ATOM 1106 C CA . THR A 1 190 ? 13.688 8.070 10.928 1.00 11.97 190 THR A CA 1
ATOM 1107 C C . THR A 1 190 ? 13.758 6.574 10.988 1.00 14.27 190 THR A C 1
ATOM 1108 O O . THR A 1 190 ? 12.803 5.915 11.443 1.00 15.59 190 THR A O 1
ATOM 1112 N N . VAL A 1 191 ? 14.871 6.017 10.505 1.00 11.96 191 VAL A N 1
ATOM 1113 C CA . VAL A 1 191 ? 15.129 4.581 10.684 1.00 11.76 191 VAL A CA 1
ATOM 1114 C C . VAL A 1 191 ? 16.128 4.463 11.839 1.00 14.69 191 VAL A C 1
ATOM 1115 O O . VAL A 1 191 ? 17.226 5.088 11.823 1.00 15.44 191 VAL A O 1
ATOM 1119 N N . TYR A 1 192 ? 15.776 3.674 12.828 1.00 14.62 192 TYR A N 1
ATOM 1120 C CA . TYR A 1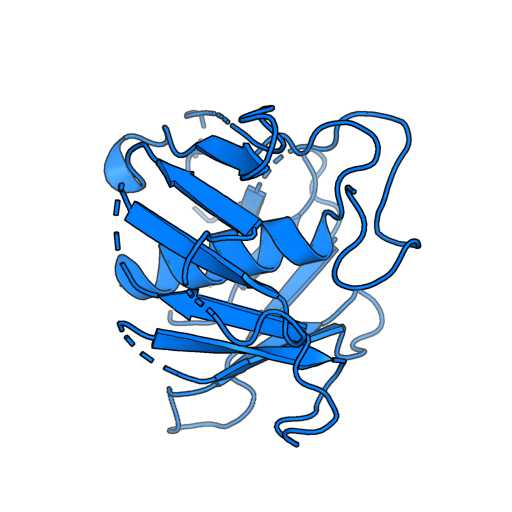 192 ? 16.640 3.661 14.026 1.00 15.39 192 TYR A CA 1
ATOM 1121 C C . TYR A 1 192 ? 17.876 2.804 13.800 1.00 17.78 192 TYR A C 1
ATOM 1122 O O . TYR A 1 192 ? 17.961 2.023 12.848 1.00 16.60 192 TYR A O 1
ATOM 1131 N N . PRO A 1 193 ? 18.873 2.913 14.704 1.00 21.78 193 PRO A N 1
ATOM 1132 C CA . PRO A 1 193 ? 20.110 2.192 14.468 1.00 22.01 193 PRO A CA 1
ATOM 1133 C C . PRO A 1 193 ? 19.933 0.702 14.313 1.00 17.74 193 PRO A C 1
ATOM 1134 O O . PRO A 1 193 ? 19.140 0.043 15.016 1.00 17.97 193 PRO A O 1
ATOM 1138 N N . ASN A 1 194 ? 20.664 0.128 13.341 1.00 18.38 194 ASN A N 1
ATOM 1139 C CA . ASN A 1 194 ? 20.661 -1.308 13.056 1.00 20.78 194 ASN A CA 1
ATOM 1140 C C . ASN A 1 194 ? 19.372 -1.893 12.480 1.00 19.00 194 ASN A C 1
ATOM 1141 O O . ASN A 1 194 ? 19.175 -3.089 12.433 1.00 19.07 194 ASN A O 1
ATOM 1146 N N . VAL A 1 195 ? 18.461 -1.006 12.089 1.00 16.50 195 VAL A N 1
ATOM 1147 C CA . VAL A 1 195 ? 17.274 -1.439 11.384 1.00 15.96 195 VAL A CA 1
ATOM 1148 C C . VAL A 1 195 ? 17.578 -1.339 9.869 1.00 14.09 195 VAL A C 1
ATOM 1149 O O . VAL A 1 195 ? 18.199 -0.384 9.408 1.00 15.23 195 VAL A O 1
ATOM 1153 N N . ASP A 1 196 ? 17.060 -2.298 9.125 1.00 15.66 196 ASP A N 1
ATOM 1154 C CA . ASP A 1 196 ? 17.345 -2.390 7.684 1.00 15.98 196 ASP A CA 1
ATOM 1155 C C . ASP A 1 196 ? 16.623 -1.271 6.951 1.00 13.53 196 ASP A C 1
ATOM 1156 O O . ASP A 1 196 ? 15.387 -1.255 6.898 1.00 12.61 196 ASP A O 1
ATOM 1161 N N . TYR A 1 197 ? 17.378 -0.309 6.422 1.00 13.47 197 TYR A N 1
ATOM 1162 C CA . TYR A 1 197 ? 16.680 0.857 5.833 1.00 12.87 197 TYR A CA 1
ATOM 1163 C C . TYR A 1 197 ? 16.111 0.546 4.428 1.00 12.53 197 TYR A C 1
ATOM 1164 O O . TYR A 1 197 ? 15.255 1.296 3.913 1.00 12.78 197 TYR A O 1
ATOM 1173 N N . ALA A 1 198 ? 16.577 -0.539 3.807 1.00 12.75 198 ALA A N 1
ATOM 1174 C CA . ALA A 1 198 ? 15.945 -0.942 2.520 1.00 10.91 198 ALA A CA 1
ATOM 1175 C C . ALA A 1 198 ? 14.581 -1.530 2.837 1.00 13.97 198 ALA A C 1
ATOM 1176 O O . ALA A 1 198 ? 13.586 -1.275 2.167 1.00 12.75 198 ALA A O 1
ATOM 1178 N N . PHE A 1 199 ? 14.536 -2.294 3.911 1.00 9.69 199 PHE A N 1
ATOM 1179 C CA . PHE A 1 199 ? 13.230 -2.815 4.353 1.00 12.34 199 PHE A CA 1
ATOM 1180 C C . PHE A 1 199 ? 12.260 -1.639 4.654 1.00 11.11 199 PHE A C 1
ATOM 1181 O O . PHE A 1 199 ? 11.143 -1.586 4.137 1.00 11.67 199 PHE A O 1
ATOM 1189 N N . ILE A 1 200 ? 12.685 -0.669 5.456 1.00 10.09 200 ILE A N 1
ATOM 1190 C CA . ILE A 1 200 ? 11.805 0.456 5.729 1.00 10.16 200 ILE A CA 1
ATOM 1191 C C . ILE A 1 200 ? 11.396 1.261 4.450 1.00 10.26 200 ILE A C 1
ATOM 1192 O O . ILE A 1 200 ? 10.227 1.626 4.273 1.00 10.10 200 ILE A O 1
ATOM 1197 N N . ALA A 1 201 ? 12.346 1.437 3.533 1.00 10.33 201 ALA A N 1
ATOM 1198 C CA . ALA A 1 201 ? 12.074 2.151 2.278 1.00 11.05 201 ALA A CA 1
ATOM 1199 C C . ALA A 1 201 ? 11.018 1.345 1.518 1.00 10.95 201 ALA A C 1
ATOM 1200 O O . ALA A 1 201 ? 10.114 1.950 0.978 1.00 11.08 201 ALA A O 1
ATOM 1202 N N . SER A 1 202 ? 11.073 0.003 1.538 1.00 11.43 202 SER A N 1
ATOM 1203 C CA . SER A 1 202 ? 10.015 -0.699 0.823 1.00 12.97 202 SER A CA 1
ATOM 1204 C C . SER A 1 202 ? 8.622 -0.488 1.422 1.00 12.92 202 SER A C 1
ATOM 1205 O O . SER A 1 202 ? 7.595 -0.444 0.704 1.00 12.24 202 SER A O 1
ATOM 1208 N N . LEU A 1 203 ? 8.563 -0.335 2.762 1.00 10.83 203 LEU A N 1
ATOM 1209 C CA . LEU A 1 203 ? 7.298 -0.067 3.408 1.00 11.72 203 LEU A CA 1
ATOM 1210 C C . LEU A 1 203 ? 6.756 1.306 3.020 1.00 10.97 203 LEU A C 1
ATOM 1211 O O . LEU A 1 203 ? 5.560 1.485 2.887 1.00 13.82 203 LEU A O 1
ATOM 1216 N N . VAL A 1 204 ? 7.654 2.305 2.949 1.00 11.54 204 VAL A N 1
ATOM 1217 C CA . VAL A 1 204 ? 7.289 3.647 2.527 1.00 11.42 204 VAL A CA 1
ATOM 1218 C C . VAL A 1 204 ? 6.688 3.622 1.125 1.00 12.10 204 VAL A C 1
ATOM 1219 O O . VAL A 1 204 ? 5.646 4.259 0.872 1.00 13.13 204 VAL A O 1
ATOM 1223 N N . VAL A 1 205 ? 7.289 2.815 0.266 1.00 11.02 205 VAL A N 1
ATOM 1224 C CA . VAL A 1 205 ? 6.772 2.607 -1.091 1.00 10.38 205 VAL A CA 1
ATOM 1225 C C . VAL A 1 205 ? 5.345 2.026 -1.077 1.00 11.09 205 VAL A C 1
ATOM 1226 O O . VAL A 1 205 ? 4.462 2.513 -1.776 1.00 13.26 205 VAL A O 1
ATOM 1230 N N . ILE A 1 206 ? 5.154 0.996 -0.288 1.00 9.83 206 ILE A N 1
ATOM 1231 C CA . ILE A 1 206 ? 3.807 0.399 -0.133 1.00 12.39 206 ILE A CA 1
ATOM 1232 C C . ILE A 1 206 ? 2.786 1.400 0.452 1.00 12.92 206 ILE A C 1
ATOM 1233 O O . ILE A 1 206 ? 1.617 1.462 -0.004 1.00 15.95 206 ILE A O 1
ATOM 1238 N N . LEU A 1 207 ? 3.170 2.166 1.476 1.00 10.84 207 LEU A N 1
ATOM 1239 C CA . LEU A 1 207 ? 2.264 3.183 2.010 1.00 14.34 207 LEU A CA 1
ATOM 1240 C C . LEU A 1 207 ? 1.879 4.193 0.970 1.00 14.45 207 LEU A C 1
ATOM 1241 O O . LEU A 1 207 ? 0.731 4.624 0.898 1.00 16.61 207 LEU A O 1
ATOM 1246 N N . ASP A 1 208 ? 2.865 4.631 0.197 1.00 14.84 208 ASP A N 1
ATOM 1247 C CA . ASP A 1 208 ? 2.588 5.574 -0.887 1.00 16.82 208 ASP A CA 1
ATOM 1248 C C . ASP A 1 208 ? 1.583 4.943 -1.905 1.00 18.36 208 ASP A C 1
ATOM 1249 O O . ASP A 1 208 ? 0.649 5.636 -2.364 1.00 20.54 208 ASP A O 1
ATOM 1254 N N . ASP A 1 209 ? 1.736 3.660 -2.191 1.00 17.98 209 ASP A N 1
ATOM 1255 C CA . ASP A 1 209 ? 0.870 2.931 -3.164 1.00 18.62 209 ASP A CA 1
ATOM 1256 C C . ASP A 1 209 ? -0.544 2.902 -2.621 1.00 18.62 209 ASP A C 1
ATOM 1257 O O . ASP A 1 209 ? -1.496 3.139 -3.376 1.00 22.26 209 ASP A O 1
ATOM 1262 N N . VAL A 1 210 ? -0.672 2.659 -1.326 1.00 18.31 210 VAL A N 1
ATOM 1263 C CA . VAL A 1 210 ? -2.029 2.584 -0.703 1.00 20.47 210 VAL A CA 1
ATOM 1264 C C . VAL A 1 210 ? -2.680 3.949 -0.836 1.00 23.72 210 VAL A C 1
ATOM 1265 O O . VAL A 1 210 ? -3.871 4.058 -1.158 1.00 24.73 210 VAL A O 1
ATOM 1269 N N . ASN A 1 211 ? -1.897 5.003 -0.618 1.00 22.97 211 ASN A N 1
ATOM 1270 C CA . ASN A 1 211 ? -2.465 6.340 -0.697 1.00 28.89 211 ASN A CA 1
ATOM 1271 C C . ASN A 1 211 ? -2.871 6.749 -2.100 1.00 32.21 211 ASN A C 1
ATOM 1272 O O . ASN A 1 211 ? -3.808 7.543 -2.248 1.00 35.27 211 ASN A O 1
ATOM 1277 N N . ARG A 1 212 ? -2.169 6.241 -3.110 1.00 34.79 212 ARG A N 1
ATOM 1278 C CA . ARG A 1 212 ? -2.381 6.661 -4.509 1.00 39.50 212 ARG A CA 1
ATOM 1279 C C . ARG A 1 212 ? -3.216 5.651 -5.323 1.00 40.59 212 ARG A C 1
ATOM 1280 O O . ARG A 1 212 ? -4.129 4.994 -4.800 1.00 41.15 212 ARG A O 1
#

InterPro domains:
  IPR007612 LURP-one-related [PF04525] (39-208)
  IPR007612 LURP-one-related [PTHR31087] (19-212)
  IPR025659 Tubby-like, C-terminal [SSF54518] (26-211)
  IPR038595 LURP-one-related superfamily [G3DSA:2.40.160.200] (24-217)

Foldseek 3Di:
DQDQQDLVQFAQAKWKFWQDPQQWTFGATPVRHTAWTKHDPDPPDDQKIFTAGPVRWTQWMWGHCKIWIFGTPDPDLVRTRWMWHEVHIFIDGSPRPDDQGQKDWDDDPVVQFIWIAGRPPRHTQKTFACVIHRYMIIGGGRHRVVVVVVVVSVNVVVVD

Solvent-accessible surface area: 8426 Å² total

Organism: Arabidopsis thaliana (NCBI:txid3702)